Protein AF-A0A2G9QCZ5-F1 (afdb_monomer_lite)

pLDDT: mean 71.64, std 23.89, range [39.69, 98.81]

Organism: Aquarana catesbeiana (NCBI:txid8400)

Sequence (97 aa)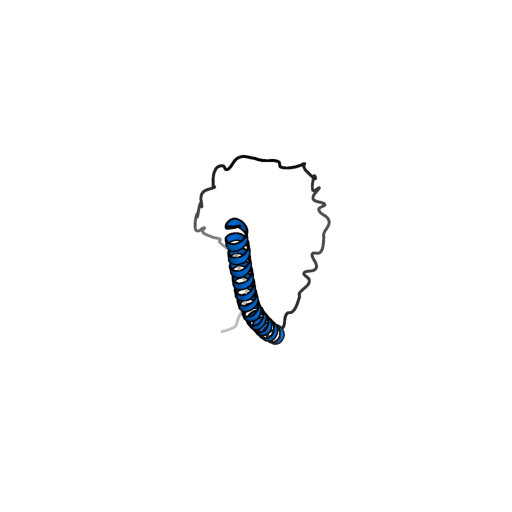:
MTRDFRGHQGPQPPKEGEISTPQPEDVEEGEVYEEGEIVTTTGDVDVVEEETHFTSASAHVLIGEIMVCNRDLQKIKEDVNDVEKRLKNIIDVLGRI

Structure (mmCIF, N/CA/C/O backbone):
data_AF-A0A2G9QCZ5-F1
#
_entry.id   AF-A0A2G9QCZ5-F1
#
loop_
_atom_site.group_PDB
_atom_site.id
_atom_site.type_symbol
_atom_site.label_atom_id
_atom_site.label_alt_id
_atom_site.label_comp_id
_atom_site.label_asym_id
_atom_site.label_entity_id
_atom_site.label_seq_id
_atom_site.pdbx_PDB_ins_code
_atom_site.Cartn_x
_atom_site.Cartn_y
_atom_site.Cartn_z
_atom_site.occupancy
_atom_site.B_iso_or_equiv
_atom_site.auth_seq_id
_atom_site.auth_comp_id
_atom_site.auth_asym_id
_atom_site.auth_atom_id
_atom_site.pdbx_PDB_model_num
ATOM 1 N N . MET A 1 1 ? -27.724 -11.071 76.783 1.00 43.97 1 MET A N 1
ATOM 2 C CA . MET A 1 1 ? -27.241 -10.630 75.458 1.00 43.97 1 MET A CA 1
ATOM 3 C C . MET A 1 1 ? -28.089 -9.446 75.024 1.00 43.97 1 MET A C 1
ATOM 5 O O . MET A 1 1 ? -29.172 -9.643 74.494 1.00 43.97 1 MET A O 1
ATOM 9 N N . THR A 1 2 ? -27.600 -8.241 75.316 1.00 39.69 2 THR A N 1
ATOM 10 C CA . THR A 1 2 ? -28.152 -6.943 74.896 1.00 39.69 2 THR A CA 1
ATOM 11 C C . THR A 1 2 ? -26.945 -6.049 74.591 1.00 39.69 2 THR A C 1
ATOM 13 O O . THR A 1 2 ? -25.922 -6.173 75.264 1.00 39.69 2 THR A O 1
ATOM 16 N N . ARG A 1 3 ? -27.032 -5.268 73.511 1.00 50.44 3 ARG A N 1
ATOM 17 C CA . ARG A 1 3 ? -25.970 -4.443 72.900 1.00 50.44 3 ARG A CA 1
ATOM 18 C C . ARG A 1 3 ? -25.593 -3.243 73.782 1.00 50.44 3 ARG A C 1
ATOM 20 O O . ARG A 1 3 ? -26.429 -2.835 74.572 1.00 50.44 3 ARG A O 1
ATOM 27 N N . ASP A 1 4 ? -24.396 -2.674 73.585 1.00 42.59 4 ASP A N 1
ATOM 28 C CA . ASP A 1 4 ? -24.228 -1.242 73.258 1.00 42.59 4 ASP A CA 1
ATOM 29 C C . ASP A 1 4 ? -22.777 -0.848 72.899 1.00 42.59 4 ASP A C 1
ATOM 31 O O . ASP A 1 4 ? -21.804 -1.436 73.363 1.00 42.59 4 ASP A O 1
ATOM 35 N N . PHE A 1 5 ? -22.674 0.142 72.006 1.00 53.53 5 PHE A N 1
ATOM 36 C CA . PHE A 1 5 ? -21.477 0.687 71.350 1.00 53.53 5 PHE A CA 1
ATOM 37 C C . PHE A 1 5 ? -20.777 1.792 72.173 1.00 53.53 5 PHE A C 1
ATOM 39 O O . PHE A 1 5 ? -21.472 2.685 72.657 1.00 53.53 5 PHE A O 1
ATOM 46 N N . ARG A 1 6 ? -19.426 1.848 72.184 1.00 44.53 6 ARG A N 1
ATOM 47 C CA . ARG A 1 6 ? -18.599 3.090 72.087 1.00 44.53 6 ARG A CA 1
ATOM 48 C C . ARG A 1 6 ? -17.094 2.766 71.958 1.00 44.53 6 ARG A C 1
ATOM 50 O O . ARG A 1 6 ? -16.636 1.823 72.587 1.00 44.53 6 ARG A O 1
ATOM 57 N N . GLY A 1 7 ? -16.355 3.512 71.126 1.00 42.66 7 GLY A N 1
ATOM 58 C CA . GLY A 1 7 ? -15.012 3.152 70.623 1.00 42.66 7 GLY A CA 1
ATOM 59 C C . GLY A 1 7 ? -13.785 3.791 71.292 1.00 42.66 7 GLY A C 1
ATOM 60 O O . GLY A 1 7 ? -13.917 4.457 72.311 1.00 42.66 7 GLY A O 1
ATOM 61 N N . HIS A 1 8 ? -12.601 3.587 70.684 1.00 43.78 8 HIS A N 1
ATOM 62 C CA . HIS A 1 8 ? -11.382 4.413 70.813 1.00 43.78 8 HIS A CA 1
ATOM 63 C C . HIS A 1 8 ? -10.298 4.020 69.767 1.00 43.78 8 HIS A C 1
ATOM 65 O O . HIS A 1 8 ? -10.219 2.866 69.362 1.00 43.78 8 HIS A O 1
ATOM 71 N N . GLN A 1 9 ? -9.503 5.006 69.318 1.00 46.72 9 GLN A N 1
ATOM 72 C CA . GLN A 1 9 ? -8.496 5.011 68.229 1.00 46.72 9 GLN A CA 1
ATOM 73 C C . GLN A 1 9 ? -7.102 4.400 68.555 1.00 46.72 9 GLN A C 1
ATOM 75 O O . GLN A 1 9 ? -6.613 4.593 69.664 1.00 46.72 9 GLN A O 1
ATOM 80 N N . GLY A 1 10 ? -6.413 3.875 67.513 1.00 42.69 10 GLY A N 1
ATOM 81 C CA . GLY A 1 10 ? -4.934 3.858 67.285 1.00 42.69 10 GLY A CA 1
ATOM 82 C C . GLY A 1 10 ? -4.191 2.515 67.503 1.00 42.69 10 GLY A C 1
ATOM 83 O O . GLY A 1 10 ? -4.646 1.778 68.375 1.00 42.69 10 GLY A O 1
ATOM 84 N N . PRO A 1 11 ? -3.069 2.164 66.794 1.00 41.34 11 PRO A N 1
ATOM 85 C CA . PRO A 1 11 ? -2.064 3.007 66.091 1.00 41.34 11 PRO A CA 1
ATOM 86 C C . PRO A 1 11 ? -1.709 2.606 64.612 1.00 41.34 11 PRO A C 1
ATOM 88 O O . PRO A 1 11 ? -2.234 1.638 64.076 1.00 41.34 11 PRO A O 1
ATOM 91 N N . GLN A 1 12 ? -0.799 3.357 63.961 1.00 48.12 12 GLN A N 1
ATOM 92 C CA . GLN A 1 12 ? -0.254 3.248 62.570 1.00 48.12 12 GLN A CA 1
ATOM 93 C C . GLN A 1 12 ? 1.269 2.848 62.605 1.00 48.12 12 GLN A C 1
ATOM 95 O O . GLN A 1 12 ? 1.837 3.001 63.687 1.00 48.12 12 GLN A O 1
ATOM 100 N N . PRO A 1 13 ? 2.046 2.652 61.495 1.00 50.66 13 PRO A N 1
ATOM 101 C CA . PRO A 1 13 ? 2.180 1.616 60.422 1.00 50.66 13 PRO A CA 1
ATOM 102 C C . PRO A 1 13 ? 3.504 0.761 60.507 1.00 50.66 13 PRO A C 1
ATOM 104 O O . PRO A 1 13 ? 4.221 0.868 61.501 1.00 50.66 13 PRO A O 1
ATOM 107 N N . PRO A 1 14 ? 3.918 -0.002 59.455 1.00 41.19 14 PRO A N 1
ATOM 108 C CA . PRO A 1 14 ? 5.301 0.139 58.942 1.00 41.19 14 PRO A CA 1
ATOM 109 C C . PRO A 1 14 ? 5.434 0.176 57.397 1.00 41.19 14 PRO A C 1
ATOM 111 O O . PRO A 1 14 ? 4.523 -0.196 56.665 1.00 41.19 14 PRO A O 1
ATOM 114 N N . LYS A 1 15 ? 6.591 0.670 56.926 1.00 51.97 15 LYS A N 1
ATOM 115 C CA . LYS A 1 15 ? 6.998 0.888 55.523 1.00 51.97 15 LYS A CA 1
ATOM 116 C C . LYS A 1 15 ? 7.730 -0.335 54.928 1.00 51.97 15 LYS A C 1
ATOM 118 O O . LYS A 1 15 ? 8.623 -0.859 55.582 1.00 51.97 15 LYS A O 1
ATOM 123 N N . GLU A 1 16 ? 7.456 -0.666 53.667 1.00 47.25 16 GLU A N 1
ATOM 124 C CA . GLU A 1 16 ? 8.269 -1.485 52.737 1.00 47.25 16 GLU A CA 1
ATOM 125 C C . GLU A 1 16 ? 8.258 -0.720 51.397 1.00 47.25 16 GLU A C 1
ATOM 127 O O . GLU A 1 16 ? 7.229 -0.150 51.055 1.00 47.25 16 GLU A O 1
ATOM 132 N N . GLY A 1 17 ? 9.283 -0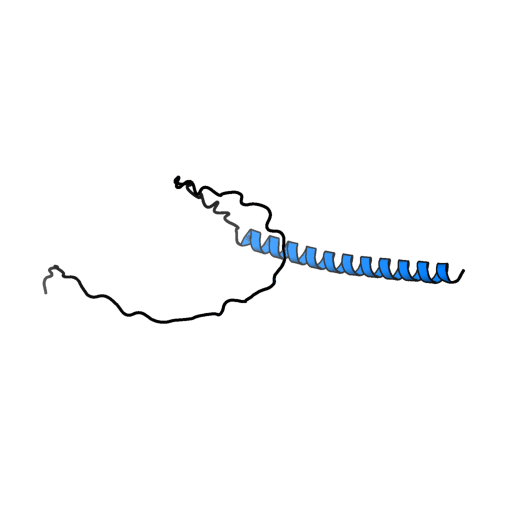.571 50.569 1.00 42.00 17 GLY A N 1
ATOM 133 C CA . GLY A 1 17 ? 10.649 -1.061 50.482 1.00 42.00 17 GLY A CA 1
ATOM 134 C C . GLY A 1 17 ? 11.218 -0.430 49.196 1.00 42.00 17 GLY A C 1
ATOM 135 O O . GLY A 1 17 ? 10.499 -0.201 48.228 1.00 42.00 17 GLY A O 1
ATOM 136 N N . GLU A 1 18 ? 12.482 -0.051 49.245 1.00 44.41 18 GLU A N 1
ATOM 137 C CA . GLU A 1 18 ? 13.266 0.690 48.256 1.00 44.41 18 GLU A CA 1
ATOM 138 C C . GLU A 1 18 ? 13.407 -0.046 46.905 1.00 44.41 18 GLU A C 1
ATOM 140 O O . GLU A 1 18 ? 13.793 -1.212 46.880 1.00 44.41 18 GLU A O 1
ATOM 145 N N . ILE A 1 19 ? 13.161 0.631 45.775 1.00 42.19 19 ILE A N 1
ATOM 146 C CA . ILE A 1 19 ? 13.704 0.222 44.468 1.00 42.19 19 ILE A CA 1
ATOM 147 C C . ILE A 1 19 ? 14.286 1.468 43.800 1.00 42.19 19 ILE A C 1
ATOM 149 O O . ILE A 1 19 ? 13.577 2.263 43.188 1.00 42.19 19 ILE A O 1
ATOM 153 N N . SER A 1 20 ? 15.598 1.636 43.951 1.00 46.03 20 SER A N 1
ATOM 154 C CA . SER A 1 20 ? 16.400 2.501 43.089 1.00 46.03 20 SER A CA 1
ATOM 155 C C . SER A 1 20 ? 16.521 1.844 41.715 1.00 46.03 20 SER A C 1
ATOM 157 O O . SER A 1 20 ? 17.013 0.721 41.619 1.00 46.03 20 SER A O 1
ATOM 159 N N . THR A 1 21 ? 16.131 2.539 40.649 1.00 45.88 21 THR A N 1
ATOM 160 C CA . THR A 1 21 ? 16.588 2.219 39.288 1.00 45.88 21 THR A CA 1
ATOM 161 C C . THR A 1 21 ? 17.477 3.356 38.776 1.00 45.88 21 THR A C 1
ATOM 163 O O . THR A 1 21 ? 17.092 4.514 38.947 1.00 45.88 21 THR A O 1
ATOM 166 N N . PRO A 1 22 ? 18.665 3.066 38.204 1.00 48.31 22 PRO A N 1
ATOM 167 C CA . PRO A 1 22 ? 19.704 4.066 37.944 1.00 48.31 22 PRO A CA 1
ATOM 168 C C . PRO A 1 22 ? 19.337 5.008 36.792 1.00 48.31 22 PRO A C 1
ATOM 170 O O . PRO A 1 22 ? 18.691 4.593 35.830 1.00 48.31 22 PRO A O 1
ATOM 173 N N . GLN A 1 23 ? 19.789 6.259 36.884 1.00 44.59 23 GLN A N 1
ATOM 174 C CA . GLN A 1 23 ? 19.736 7.233 35.792 1.00 44.59 23 GLN A CA 1
ATOM 175 C C . GLN A 1 23 ? 20.593 6.772 34.599 1.00 44.59 23 GLN A C 1
ATOM 177 O O . GLN A 1 23 ? 21.671 6.220 34.824 1.00 44.59 23 GLN A O 1
ATOM 182 N N . PRO A 1 24 ? 20.183 7.023 33.344 1.00 51.56 24 PRO A N 1
ATOM 183 C CA . PRO A 1 24 ? 21.110 7.021 32.225 1.00 51.56 24 PRO A CA 1
ATOM 184 C C . PRO A 1 24 ? 21.811 8.386 32.143 1.00 51.56 24 PRO A C 1
ATOM 186 O O . PRO A 1 24 ? 21.175 9.410 31.903 1.00 51.56 24 PRO A O 1
ATOM 189 N N . GLU A 1 25 ? 23.119 8.374 32.377 1.00 46.06 25 GLU A N 1
ATOM 190 C CA . GLU A 1 25 ? 24.040 9.482 32.119 1.00 46.06 25 GLU A CA 1
ATOM 191 C C . GLU A 1 25 ? 24.273 9.642 30.599 1.00 46.06 25 GLU A C 1
ATOM 193 O O . GLU A 1 25 ? 24.481 8.657 29.892 1.00 46.06 25 GLU A O 1
ATOM 198 N N . ASP A 1 26 ? 24.211 10.900 30.152 1.00 49.78 26 ASP A N 1
ATOM 199 C CA . ASP A 1 26 ? 24.738 11.532 28.930 1.00 49.78 26 ASP A CA 1
ATOM 200 C C . ASP A 1 26 ? 24.600 10.857 27.551 1.00 49.78 26 ASP A C 1
ATOM 202 O O . ASP A 1 26 ? 25.384 9.996 27.151 1.00 49.78 26 ASP A O 1
ATOM 206 N N . VAL A 1 27 ? 23.734 11.453 26.722 1.00 49.31 27 VAL A N 1
ATOM 207 C CA . VAL A 1 27 ? 24.093 11.762 25.329 1.00 49.31 27 VAL A CA 1
ATOM 208 C C . VAL A 1 27 ? 23.836 13.252 25.095 1.00 49.31 27 VAL A C 1
ATOM 210 O O . VAL A 1 27 ? 22.698 13.711 25.038 1.00 49.31 27 VAL A O 1
ATOM 213 N N . GLU A 1 28 ? 24.948 13.971 25.024 1.00 45.97 28 GLU A N 1
ATOM 214 C CA . GLU A 1 28 ? 25.134 15.378 24.692 1.00 45.97 28 GLU A CA 1
ATOM 215 C C . GLU A 1 28 ? 24.688 15.715 23.250 1.00 45.97 28 GLU A C 1
ATOM 217 O O . GLU A 1 28 ? 24.756 14.871 22.357 1.00 45.97 28 GLU A O 1
ATOM 222 N N . GLU A 1 29 ? 24.291 16.984 23.067 1.00 51.62 29 GLU A N 1
ATOM 223 C CA . GLU A 1 29 ? 24.004 17.716 21.815 1.00 51.62 29 GLU A CA 1
ATOM 224 C C . GLU A 1 29 ? 22.702 17.363 21.050 1.00 51.62 29 GLU A C 1
ATOM 226 O O . GLU A 1 29 ? 22.505 16.267 20.545 1.00 51.62 29 GLU A O 1
ATOM 231 N N . GLY A 1 30 ? 21.755 18.281 20.842 1.00 43.78 30 GLY A N 1
ATOM 232 C CA . GLY A 1 30 ? 21.810 19.723 21.028 1.00 43.78 30 GLY A CA 1
ATOM 233 C C . GLY A 1 30 ? 20.495 20.416 20.659 1.00 43.78 30 GLY A C 1
ATOM 234 O O . GLY A 1 30 ? 19.573 19.810 20.115 1.00 43.78 30 GLY A O 1
ATOM 235 N N . GLU A 1 31 ? 20.478 21.716 20.964 1.00 45.41 31 GLU A N 1
ATOM 236 C CA . GLU A 1 31 ? 19.501 22.723 20.529 1.00 45.41 31 GLU A CA 1
ATOM 237 C C . GLU A 1 31 ? 18.105 22.640 21.191 1.00 45.41 31 GLU A C 1
ATOM 239 O O . GLU A 1 31 ? 17.074 22.472 20.537 1.00 45.41 31 GLU A O 1
ATOM 244 N N . VAL A 1 32 ? 18.053 22.830 22.517 1.00 48.91 32 VAL A N 1
ATOM 245 C CA . VAL A 1 32 ? 16.817 23.241 23.209 1.00 48.91 32 VAL A CA 1
ATOM 246 C C . VAL A 1 32 ? 16.567 24.713 22.881 1.00 48.91 32 VAL A C 1
ATOM 248 O O . VAL A 1 32 ? 17.169 25.604 23.477 1.00 48.91 32 VAL A O 1
ATOM 251 N N . TYR A 1 33 ? 15.693 24.975 21.911 1.00 46.66 33 TYR A N 1
ATOM 252 C CA . TYR A 1 33 ? 15.181 26.320 21.671 1.00 46.66 33 TYR A CA 1
ATOM 253 C C . TYR A 1 33 ? 14.207 26.709 22.794 1.00 46.66 33 TYR A C 1
ATOM 255 O O . TYR A 1 33 ? 13.109 26.166 22.882 1.00 46.66 33 TYR A O 1
ATOM 263 N N . GLU A 1 34 ? 14.667 27.644 23.630 1.00 54.22 34 GLU A N 1
ATOM 264 C CA . GLU A 1 34 ? 13.911 28.721 24.293 1.00 54.22 34 GLU A CA 1
ATOM 265 C C . GLU A 1 34 ? 12.581 28.323 24.957 1.00 54.22 34 GLU A C 1
ATOM 267 O O . GLU A 1 34 ? 11.497 28.407 24.383 1.00 54.22 34 GLU A O 1
ATOM 272 N N . GLU A 1 35 ? 12.696 27.906 26.219 1.00 55.84 35 GLU A N 1
ATOM 273 C CA . GLU A 1 35 ? 12.104 28.601 27.374 1.00 55.84 35 GLU A CA 1
ATOM 274 C C . GLU A 1 35 ? 10.815 29.412 27.111 1.00 55.84 35 GLU A C 1
ATOM 276 O O . GLU A 1 35 ? 10.722 30.613 27.351 1.00 55.84 35 GLU A O 1
ATOM 281 N N . GLY A 1 36 ? 9.756 28.730 26.679 1.00 47.09 36 GLY A N 1
ATOM 282 C CA . GLY A 1 36 ? 8.399 29.193 26.929 1.00 47.09 36 GLY A CA 1
ATOM 283 C C . GLY A 1 36 ? 8.088 28.970 28.403 1.00 47.09 36 GLY A C 1
ATOM 284 O O . GLY A 1 36 ? 7.655 27.881 28.772 1.00 47.09 36 GLY A O 1
ATOM 285 N N . GLU A 1 37 ? 8.348 29.975 29.238 1.00 52.97 37 GLU A N 1
ATOM 286 C CA . GLU A 1 37 ? 7.905 30.061 30.630 1.00 52.97 37 GLU A CA 1
ATOM 287 C C . GLU A 1 37 ? 6.415 29.678 30.728 1.00 52.97 37 GLU A C 1
ATOM 289 O O . GLU A 1 37 ? 5.515 30.496 30.529 1.00 52.97 37 GLU A O 1
ATOM 294 N N . ILE A 1 38 ? 6.122 28.406 31.012 1.00 51.22 38 ILE A N 1
ATOM 295 C CA . ILE A 1 38 ? 4.778 27.971 31.383 1.00 51.22 38 ILE A CA 1
ATOM 296 C C . ILE A 1 38 ? 4.554 28.427 32.816 1.00 51.22 38 ILE A C 1
ATOM 298 O O . ILE A 1 38 ? 4.790 27.702 33.782 1.00 51.22 38 ILE A O 1
ATOM 302 N N . VAL A 1 39 ? 4.095 29.670 32.938 1.00 50.81 39 VAL A N 1
ATOM 303 C CA . VAL A 1 39 ? 3.430 30.175 34.133 1.00 50.81 39 VAL A CA 1
ATOM 304 C C . VAL A 1 39 ? 2.293 29.203 34.455 1.00 50.81 39 VAL A C 1
ATOM 306 O O . VAL A 1 39 ? 1.260 29.181 33.787 1.00 50.81 39 VAL A O 1
ATOM 309 N N . THR A 1 40 ? 2.484 28.365 35.473 1.00 47.56 40 THR A N 1
ATOM 310 C CA . THR A 1 40 ? 1.431 27.507 36.018 1.00 47.56 40 THR A CA 1
ATOM 311 C C . THR A 1 40 ? 0.402 28.403 36.690 1.00 47.56 40 THR A C 1
ATOM 313 O O . THR A 1 40 ? 0.544 28.778 37.857 1.00 47.56 40 THR A O 1
ATOM 316 N N . THR A 1 41 ? -0.635 28.794 35.951 1.00 55.53 41 THR A N 1
ATOM 317 C CA . THR A 1 41 ? -1.810 29.413 36.550 1.00 55.53 41 THR A CA 1
ATOM 318 C C . THR A 1 41 ? -2.516 28.342 37.371 1.00 55.53 41 THR A C 1
ATOM 320 O O . THR A 1 41 ? -3.189 27.476 36.818 1.00 55.53 41 THR A O 1
ATOM 323 N N . THR A 1 42 ? -2.361 28.399 38.694 1.00 57.56 42 THR A N 1
ATOM 324 C CA . THR A 1 42 ? -3.208 27.713 39.681 1.00 57.56 42 THR A CA 1
ATOM 325 C C . THR A 1 42 ? -4.619 28.310 39.630 1.00 57.56 42 THR A C 1
ATOM 327 O O . THR A 1 42 ? -5.068 28.995 40.545 1.00 57.56 42 THR A O 1
ATOM 330 N N . GLY A 1 43 ? -5.291 28.145 38.497 1.00 49.72 43 GLY A N 1
ATOM 331 C CA . GLY A 1 43 ? -6.730 28.279 38.364 1.00 49.72 43 GLY A CA 1
ATOM 332 C C . GLY A 1 43 ? -7.267 26.869 38.224 1.00 49.72 43 GLY A C 1
ATOM 333 O O . GLY A 1 43 ? -6.662 26.063 37.527 1.00 49.72 43 GLY A O 1
ATOM 334 N N . ASP A 1 44 ? -8.343 26.569 38.931 1.00 58.66 44 ASP A N 1
ATOM 335 C CA . ASP A 1 44 ? -9.073 25.306 38.877 1.00 58.66 44 ASP A CA 1
ATOM 336 C C . ASP A 1 44 ? -9.542 25.044 37.434 1.00 58.66 44 ASP A C 1
ATOM 338 O O . ASP A 1 44 ? -10.628 25.451 37.022 1.00 58.66 44 ASP A O 1
ATOM 342 N N . VAL A 1 45 ? -8.657 24.478 36.611 1.00 61.31 45 VAL A N 1
ATOM 343 C CA . VAL A 1 45 ? -9.008 23.953 35.299 1.00 61.31 45 VAL A CA 1
ATOM 344 C C . VAL A 1 45 ? -9.598 22.596 35.599 1.00 61.31 45 VAL A C 1
ATOM 346 O O . VAL A 1 45 ? -8.870 21.620 35.774 1.00 61.31 45 VAL A O 1
ATOM 349 N N . ASP A 1 46 ? -10.922 22.576 35.718 1.00 59.50 46 ASP A N 1
ATOM 350 C CA . ASP A 1 46 ? -11.708 21.355 35.676 1.00 59.50 46 ASP A CA 1
ATOM 351 C C . ASP A 1 46 ? -11.339 20.641 34.371 1.00 59.50 46 ASP A C 1
ATOM 353 O O . ASP A 1 46 ? -11.769 21.017 33.275 1.00 59.50 46 ASP A O 1
ATOM 357 N N . VAL A 1 47 ? -10.422 19.678 34.476 1.00 62.78 47 VAL A N 1
ATOM 358 C CA . VAL A 1 47 ? -10.121 18.750 33.397 1.00 62.78 47 VAL A CA 1
ATOM 359 C C . VAL A 1 47 ? -11.359 17.879 33.303 1.00 62.78 47 VAL A C 1
ATOM 361 O O . VAL A 1 47 ? -11.461 16.850 33.964 1.00 62.78 47 VAL A O 1
ATOM 364 N N . VAL A 1 48 ? -12.329 18.333 32.510 1.00 61.91 48 VAL A N 1
ATOM 365 C CA . VAL A 1 48 ? -13.400 17.472 32.030 1.00 61.91 48 VAL A CA 1
ATOM 366 C C . VAL A 1 48 ? -12.708 16.353 31.267 1.00 61.91 48 VAL A C 1
ATOM 368 O O . VAL A 1 48 ? -12.226 16.539 30.150 1.00 61.91 48 VAL A O 1
ATOM 371 N N . GLU A 1 49 ? -12.596 15.201 31.918 1.00 64.00 49 GLU A N 1
ATOM 372 C CA . GLU A 1 49 ? -12.230 13.955 31.273 1.00 64.00 49 GLU A CA 1
ATOM 373 C C . GLU A 1 49 ? -13.329 13.692 30.236 1.00 64.00 49 GLU A C 1
ATOM 375 O O . GLU A 1 49 ? -14.473 13.384 30.580 1.00 64.00 49 GLU A O 1
ATOM 380 N N . GLU A 1 50 ? -13.032 13.914 28.953 1.00 60.88 50 GL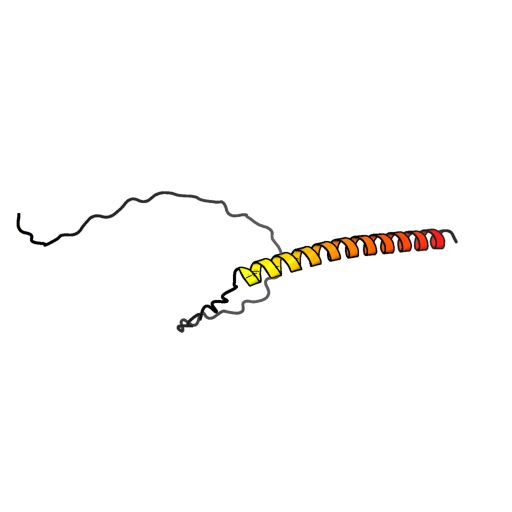U A N 1
ATOM 381 C CA . GLU A 1 50 ? -13.901 13.427 27.887 1.00 60.88 50 GLU A CA 1
ATOM 382 C C . GLU A 1 50 ? -13.872 11.901 27.946 1.00 60.88 50 GLU A C 1
ATOM 384 O O . GLU A 1 50 ? -12.996 11.229 27.398 1.00 60.88 50 GLU A O 1
ATOM 389 N N . GLU A 1 51 ? -14.847 11.349 28.653 1.00 61.53 51 GLU A N 1
ATOM 390 C CA . GLU A 1 51 ? -15.072 9.923 28.761 1.00 61.53 51 GLU A CA 1
ATOM 391 C C . GLU A 1 51 ? -15.5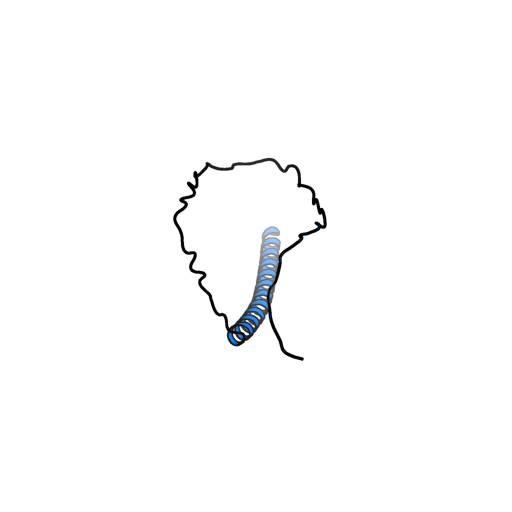90 9.410 27.404 1.00 61.53 51 GLU A C 1
ATOM 393 O O . GLU A 1 51 ? -16.789 9.324 27.120 1.00 61.53 51 GLU A O 1
ATOM 398 N N . THR A 1 52 ? -14.653 9.117 26.502 1.00 69.88 52 THR A N 1
ATOM 399 C CA . THR A 1 52 ? -14.954 8.519 25.202 1.00 69.88 52 THR A CA 1
ATOM 400 C C . THR A 1 52 ? -15.308 7.046 25.405 1.00 69.88 52 THR A C 1
ATOM 402 O O . THR A 1 52 ? -14.472 6.145 25.365 1.00 69.88 52 THR A O 1
ATOM 405 N N . HIS A 1 53 ? -16.589 6.777 25.658 1.00 73.75 53 HIS A N 1
ATOM 406 C CA . HIS A 1 53 ? -17.092 5.418 25.839 1.00 73.75 53 HIS A CA 1
ATOM 407 C C . HIS A 1 53 ? -17.064 4.631 24.526 1.00 73.75 53 HIS A C 1
ATOM 409 O O . HIS A 1 53 ? -18.038 4.564 23.770 1.00 73.75 53 HIS A O 1
ATOM 415 N N . PHE A 1 54 ? -15.932 3.994 24.255 1.00 82.38 54 PHE A N 1
ATOM 416 C CA . PHE A 1 54 ? -15.812 3.055 23.158 1.00 82.38 54 PHE A CA 1
ATOM 417 C C . PHE A 1 54 ? -16.509 1.742 23.523 1.00 82.38 54 PHE A C 1
ATOM 419 O O . PHE A 1 54 ? -16.172 1.081 24.506 1.00 82.38 54 PHE A O 1
ATOM 426 N N . THR A 1 55 ? -17.515 1.354 22.739 1.00 89.69 55 THR A N 1
ATOM 427 C CA . THR A 1 55 ? -18.222 0.095 22.992 1.00 89.69 55 THR A CA 1
ATOM 428 C C . THR A 1 55 ? -17.356 -1.096 22.591 1.00 89.69 55 THR A C 1
ATOM 430 O O . THR A 1 55 ? -16.583 -1.034 21.632 1.00 89.69 55 THR A O 1
ATOM 433 N N . SER A 1 56 ? -17.533 -2.231 23.268 1.00 91.12 56 SER A N 1
ATOM 434 C CA . SER A 1 56 ? -16.859 -3.471 22.873 1.00 91.12 56 SER A CA 1
ATOM 435 C C . SER A 1 56 ? -17.203 -3.874 21.435 1.00 91.12 56 SER A C 1
ATOM 437 O O . SER A 1 56 ? -16.329 -4.353 20.721 1.00 91.12 56 SER A O 1
ATOM 439 N N . ALA A 1 57 ? -18.430 -3.634 20.962 1.00 94.06 57 ALA A N 1
ATOM 440 C CA . ALA A 1 57 ? -18.817 -3.896 19.575 1.00 94.06 57 ALA A CA 1
ATOM 441 C C . ALA A 1 57 ? -17.990 -3.062 18.581 1.00 94.06 57 ALA A C 1
ATOM 443 O O . ALA A 1 57 ? -17.450 -3.615 17.622 1.00 94.06 57 ALA A O 1
ATOM 444 N N . SER A 1 58 ? -17.821 -1.764 18.853 1.00 93.44 58 SER A N 1
ATOM 445 C CA . SER A 1 58 ? -16.964 -0.874 18.059 1.00 93.44 58 SER A CA 1
ATOM 446 C C . SER A 1 58 ? -15.508 -1.355 18.037 1.00 93.44 58 SER A C 1
ATOM 448 O O . SER A 1 58 ? -14.865 -1.293 16.992 1.00 93.44 58 SER A O 1
ATOM 450 N N . ALA A 1 59 ? -15.010 -1.920 19.143 1.00 93.00 59 ALA A N 1
ATOM 451 C CA . ALA A 1 59 ? -13.662 -2.486 19.208 1.00 93.00 59 ALA A CA 1
ATOM 452 C C . ALA A 1 59 ? -13.462 -3.680 18.279 1.00 93.00 59 ALA A C 1
ATOM 454 O O . ALA A 1 59 ? -12.460 -3.747 17.573 1.00 93.00 59 ALA A O 1
ATOM 455 N N . HIS A 1 60 ? -14.423 -4.601 18.235 1.00 95.44 60 HIS A N 1
ATOM 456 C CA . HIS A 1 60 ? -14.328 -5.766 17.356 1.00 95.44 60 HIS A CA 1
ATOM 457 C C . HIS A 1 60 ? -14.369 -5.368 15.876 1.00 95.44 60 HIS A C 1
ATOM 459 O O . HIS A 1 60 ? -13.632 -5.943 15.076 1.00 95.44 60 HIS A O 1
ATOM 465 N N . VAL A 1 61 ? -15.186 -4.368 15.519 1.00 96.56 61 VAL A N 1
ATOM 466 C CA . VAL A 1 61 ? -15.224 -3.816 14.154 1.00 96.56 61 VAL A CA 1
ATOM 467 C C . VAL A 1 61 ? -13.870 -3.214 13.787 1.00 96.56 61 VAL A C 1
ATOM 469 O O . VAL A 1 61 ? -13.291 -3.615 12.779 1.00 96.56 61 VAL A O 1
ATOM 472 N N . LEU A 1 62 ? -13.323 -2.345 14.642 1.00 96.75 62 LEU A N 1
ATOM 473 C CA . LEU A 1 62 ? -12.037 -1.693 14.397 1.00 96.75 62 LEU A CA 1
ATOM 474 C C . LEU A 1 62 ? -10.888 -2.706 14.268 1.00 96.75 62 LEU A C 1
ATOM 476 O O . LEU A 1 62 ? -10.041 -2.573 13.390 1.00 96.75 62 LEU A O 1
ATOM 480 N N . ILE A 1 63 ? -10.871 -3.755 15.096 1.00 97.19 63 ILE A N 1
ATOM 481 C CA . ILE A 1 63 ? -9.885 -4.842 14.980 1.00 97.19 63 ILE A CA 1
ATOM 482 C C . ILE A 1 63 ? -9.990 -5.521 13.607 1.00 97.19 63 ILE A C 1
ATOM 484 O O . ILE A 1 63 ? -8.968 -5.766 12.964 1.00 97.19 63 ILE A O 1
ATOM 488 N N . GLY A 1 64 ? -11.210 -5.796 13.137 1.00 98.00 64 GLY A N 1
ATOM 489 C CA . GLY A 1 64 ? -11.442 -6.365 11.810 1.00 98.00 64 GLY A CA 1
ATOM 490 C C . GLY A 1 64 ? -10.939 -5.459 10.685 1.00 98.00 64 GLY A C 1
ATOM 491 O O . GLY A 1 64 ? -10.248 -5.929 9.780 1.00 98.00 64 GLY A O 1
ATOM 492 N N . GLU A 1 65 ? -11.219 -4.159 10.767 1.00 98.38 65 GLU A N 1
ATOM 493 C CA . GLU A 1 65 ? -10.736 -3.168 9.799 1.00 98.38 65 GLU A CA 1
ATOM 494 C C . GLU A 1 65 ? -9.206 -3.091 9.784 1.00 98.38 65 GLU A C 1
ATOM 496 O O . GLU A 1 65 ? -8.599 -3.165 8.715 1.00 98.38 65 GLU A O 1
ATOM 501 N N . ILE A 1 66 ? -8.564 -3.052 10.956 1.00 98.19 66 ILE A N 1
ATOM 502 C CA . ILE A 1 66 ? -7.098 -3.060 11.080 1.00 98.19 66 ILE A CA 1
ATOM 503 C C . ILE A 1 66 ? -6.501 -4.320 10.439 1.00 98.19 66 ILE A C 1
ATOM 505 O O . ILE A 1 66 ? -5.493 -4.240 9.735 1.00 98.19 66 ILE A O 1
ATOM 509 N N . MET A 1 67 ? -7.117 -5.489 10.634 1.00 98.12 67 MET A N 1
ATOM 510 C CA . MET A 1 67 ? -6.655 -6.733 10.010 1.00 98.12 67 MET A CA 1
ATOM 511 C C . MET A 1 67 ? -6.735 -6.691 8.478 1.00 98.12 67 MET A C 1
ATOM 513 O O . MET A 1 67 ? -5.809 -7.162 7.810 1.00 98.12 67 MET A O 1
ATOM 517 N N . VAL A 1 68 ? -7.810 -6.128 7.916 1.00 98.38 68 VAL A N 1
ATOM 518 C CA . VAL A 1 68 ? -7.954 -5.953 6.460 1.00 98.38 68 VAL A CA 1
ATOM 519 C C . VAL A 1 68 ? -6.905 -4.972 5.937 1.00 98.38 68 VAL A C 1
ATOM 521 O O . VAL A 1 68 ? -6.154 -5.327 5.027 1.00 98.38 68 VAL A O 1
ATOM 524 N N . CYS A 1 69 ? -6.763 -3.808 6.576 1.00 98.44 69 CYS A N 1
ATOM 525 C CA . CYS A 1 69 ? -5.742 -2.817 6.233 1.00 98.44 69 CYS A CA 1
ATOM 526 C C . CYS A 1 69 ? -4.331 -3.420 6.253 1.00 98.44 69 CYS A C 1
ATOM 528 O O . CYS A 1 69 ? -3.548 -3.190 5.335 1.00 98.44 69 CYS A O 1
ATOM 530 N N . ASN A 1 70 ? -4.008 -4.249 7.250 1.00 98.44 70 ASN A N 1
ATOM 531 C CA . ASN A 1 70 ? -2.708 -4.916 7.335 1.00 98.44 70 ASN A CA 1
ATOM 532 C C . ASN A 1 70 ? -2.439 -5.829 6.133 1.00 98.44 70 ASN A C 1
ATOM 534 O O . ASN A 1 70 ? -1.314 -5.865 5.632 1.00 98.44 70 ASN A O 1
ATOM 538 N N . ARG A 1 71 ? -3.454 -6.557 5.650 1.00 98.38 71 ARG A N 1
ATOM 539 C CA . ARG A 1 71 ? -3.330 -7.389 4.446 1.00 98.38 71 ARG A CA 1
ATOM 540 C C . ARG A 1 71 ? -3.083 -6.531 3.207 1.00 98.38 71 ARG A C 1
ATOM 542 O O . ARG A 1 71 ? -2.206 -6.866 2.410 1.00 98.38 71 ARG A O 1
ATOM 549 N N . ASP A 1 72 ? -3.822 -5.438 3.063 1.00 98.62 72 ASP A N 1
ATOM 550 C CA . ASP A 1 72 ? -3.658 -4.522 1.933 1.00 98.62 72 ASP A CA 1
ATOM 551 C C . ASP A 1 72 ? -2.271 -3.863 1.948 1.00 98.62 72 ASP A C 1
ATOM 553 O O . ASP A 1 72 ? -1.610 -3.794 0.910 1.00 98.62 72 ASP A O 1
ATOM 557 N N .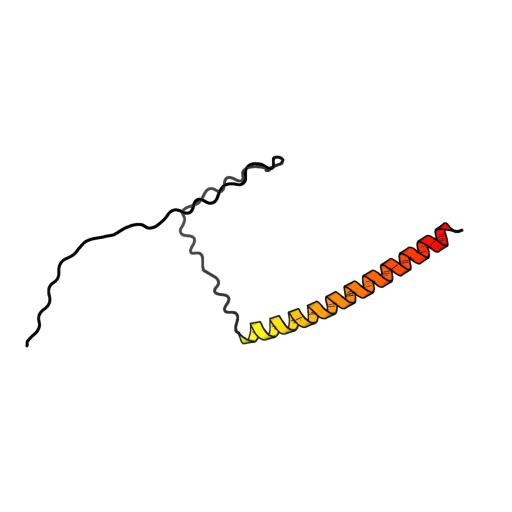 LEU A 1 73 ? -1.760 -3.498 3.129 1.00 98.62 73 LEU A N 1
ATOM 558 C CA . LEU A 1 73 ? -0.392 -3.001 3.301 1.00 98.62 73 LEU A CA 1
ATOM 559 C C . LEU A 1 73 ? 0.666 -4.016 2.846 1.00 98.62 73 LEU A C 1
ATOM 561 O O . LEU A 1 73 ? 1.643 -3.626 2.204 1.00 98.62 73 LEU A O 1
ATOM 565 N N . GLN A 1 74 ? 0.494 -5.310 3.147 1.00 98.69 74 GLN A N 1
ATOM 566 C CA . GLN A 1 74 ? 1.432 -6.333 2.664 1.00 98.69 74 GLN A CA 1
ATOM 567 C C . GLN A 1 74 ? 1.446 -6.407 1.136 1.00 98.69 74 GLN A C 1
ATOM 569 O O . GLN A 1 74 ? 2.522 -6.502 0.548 1.00 98.69 74 GLN A O 1
ATOM 574 N N . LYS A 1 75 ? 0.280 -6.294 0.492 1.00 98.44 75 LYS A N 1
ATOM 575 C CA . LYS A 1 75 ? 0.189 -6.291 -0.971 1.00 98.44 75 LYS A CA 1
ATOM 576 C C . LYS A 1 75 ? 0.871 -5.067 -1.583 1.00 98.44 75 LYS A C 1
ATOM 578 O O . LYS A 1 75 ? 1.666 -5.213 -2.503 1.00 98.44 75 LYS A O 1
ATOM 583 N N . ILE A 1 76 ? 0.635 -3.877 -1.027 1.00 98.62 76 ILE A N 1
ATOM 584 C CA . ILE A 1 76 ? 1.303 -2.645 -1.478 1.00 98.62 76 ILE A CA 1
ATOM 585 C C . ILE A 1 76 ? 2.826 -2.785 -1.358 1.00 98.62 76 ILE A C 1
ATOM 587 O O . ILE A 1 76 ? 3.555 -2.393 -2.265 1.00 98.62 76 ILE A O 1
ATOM 591 N N . LYS A 1 77 ? 3.321 -3.385 -0.268 1.00 98.62 77 LYS A N 1
ATOM 592 C CA . LYS A 1 77 ? 4.755 -3.652 -0.085 1.00 98.62 77 LYS A CA 1
ATOM 593 C C . LYS A 1 77 ? 5.317 -4.558 -1.186 1.00 98.62 77 LYS A C 1
ATOM 595 O O . LYS A 1 77 ? 6.419 -4.318 -1.674 1.00 98.62 77 LYS A O 1
ATOM 600 N N . GLU A 1 78 ? 4.588 -5.603 -1.568 1.00 98.75 78 GLU A N 1
ATOM 601 C CA . GLU A 1 78 ? 4.977 -6.492 -2.670 1.00 98.75 78 GLU A CA 1
ATOM 602 C C . GLU A 1 78 ? 4.984 -5.760 -4.017 1.00 98.75 78 GLU A C 1
ATOM 604 O O . GLU A 1 78 ? 5.966 -5.865 -4.754 1.00 98.75 78 GLU A O 1
ATOM 609 N N . ASP A 1 79 ? 3.955 -4.959 -4.296 1.00 98.69 79 ASP A N 1
ATOM 610 C CA . ASP A 1 79 ? 3.853 -4.168 -5.527 1.00 98.69 79 ASP A CA 1
ATOM 611 C C . ASP A 1 79 ? 5.006 -3.151 -5.640 1.00 98.69 79 ASP A C 1
ATOM 613 O O . ASP A 1 79 ? 5.618 -3.008 -6.702 1.00 98.69 79 ASP A O 1
ATOM 617 N N . VAL A 1 80 ? 5.368 -2.485 -4.537 1.00 98.81 80 VAL A N 1
ATOM 618 C CA . VAL A 1 80 ? 6.523 -1.570 -4.484 1.00 98.81 80 VAL A CA 1
ATOM 619 C C . VAL A 1 80 ? 7.828 -2.311 -4.782 1.00 98.81 80 VAL A C 1
ATOM 621 O O . VAL A 1 80 ? 8.629 -1.831 -5.587 1.00 98.81 80 VAL A O 1
ATOM 624 N N . ASN A 1 81 ? 8.029 -3.495 -4.196 1.00 98.75 81 ASN A N 1
ATOM 625 C CA . ASN A 1 81 ? 9.220 -4.308 -4.453 1.00 98.75 81 ASN A CA 1
ATOM 626 C C . ASN A 1 81 ? 9.316 -4.751 -5.924 1.00 98.75 81 ASN A C 1
ATOM 628 O O . ASN A 1 81 ? 10.414 -4.775 -6.490 1.00 98.75 81 ASN A O 1
ATOM 632 N N . ASP A 1 82 ? 8.190 -5.095 -6.562 1.00 98.75 82 ASP A N 1
ATOM 633 C CA . ASP A 1 82 ? 8.166 -5.427 -7.992 1.00 98.75 82 ASP A CA 1
ATOM 634 C C . ASP A 1 82 ? 8.564 -4.222 -8.853 1.00 98.75 82 ASP A C 1
ATOM 636 O O . ASP A 1 82 ? 9.446 -4.327 -9.713 1.00 98.75 82 ASP A O 1
ATOM 640 N N . VAL A 1 83 ? 7.978 -3.052 -8.578 1.00 98.81 83 VAL A N 1
ATOM 641 C CA . VAL A 1 83 ? 8.310 -1.806 -9.282 1.00 98.81 83 VAL A CA 1
ATOM 642 C C . VAL A 1 83 ? 9.791 -1.462 -9.124 1.00 98.81 83 VAL A C 1
ATOM 644 O O . VAL A 1 83 ? 10.453 -1.154 -10.119 1.00 98.81 83 VAL A O 1
ATOM 647 N N . GLU A 1 84 ? 10.342 -1.571 -7.914 1.00 98.75 84 GLU A N 1
ATOM 648 C CA . GLU A 1 84 ? 11.762 -1.318 -7.652 1.00 98.75 84 GLU A CA 1
ATOM 649 C C . GLU A 1 84 ? 12.665 -2.257 -8.467 1.00 98.75 84 GLU A C 1
ATOM 651 O O . GLU A 1 84 ? 13.629 -1.819 -9.105 1.00 98.75 84 GLU A O 1
ATOM 656 N N . LYS A 1 85 ? 12.336 -3.554 -8.509 1.00 98.75 85 LYS A N 1
ATOM 657 C CA . LYS A 1 85 ? 13.080 -4.545 -9.298 1.00 98.75 85 LYS A CA 1
ATOM 658 C C . LYS A 1 85 ? 13.023 -4.234 -10.792 1.00 98.75 85 LYS A C 1
ATOM 660 O O . LYS A 1 85 ? 14.037 -4.329 -11.486 1.00 98.75 85 LYS A O 1
ATOM 665 N N . ARG A 1 86 ? 11.851 -3.848 -11.297 1.00 98.62 86 ARG A N 1
ATOM 666 C CA . ARG A 1 86 ? 11.679 -3.462 -12.702 1.00 98.62 86 ARG A CA 1
ATOM 667 C C . ARG A 1 86 ? 12.498 -2.223 -13.041 1.00 98.62 86 ARG A C 1
ATOM 669 O O . ARG A 1 86 ? 13.157 -2.218 -14.078 1.00 98.62 86 ARG A O 1
ATOM 676 N N . LEU A 1 87 ? 12.518 -1.220 -12.165 1.00 98.81 87 LEU A N 1
ATOM 677 C CA . LEU A 1 87 ? 13.328 -0.018 -12.354 1.00 98.81 87 LEU A CA 1
ATOM 678 C C . LEU A 1 87 ? 14.826 -0.345 -12.396 1.00 98.81 87 LEU A C 1
ATOM 680 O O . LEU A 1 87 ? 15.519 0.105 -13.306 1.00 98.81 87 LEU A O 1
ATOM 684 N N . LYS A 1 88 ? 15.312 -1.186 -11.474 1.00 98.69 88 LYS A N 1
ATOM 685 C CA . LYS A 1 88 ? 16.704 -1.670 -11.478 1.00 98.69 88 LYS A CA 1
ATOM 686 C C . LYS A 1 88 ? 17.079 -2.331 -12.805 1.00 98.69 88 LYS A C 1
ATOM 688 O O . LYS A 1 88 ? 18.130 -2.022 -13.357 1.00 98.69 88 LYS A O 1
ATOM 693 N N . ASN A 1 89 ? 16.205 -3.180 -13.346 1.00 98.31 89 ASN A N 1
ATOM 694 C CA . ASN A 1 89 ? 16.439 -3.827 -14.639 1.00 98.31 89 ASN A CA 1
ATOM 695 C C . ASN A 1 89 ? 16.512 -2.815 -15.793 1.00 98.31 89 ASN A C 1
ATOM 697 O O . ASN A 1 89 ? 17.349 -2.960 -16.679 1.00 98.31 89 ASN A O 1
ATOM 701 N N . ILE A 1 90 ? 15.652 -1.791 -15.795 1.00 98.44 90 ILE A N 1
ATOM 702 C CA . ILE A 1 90 ? 15.680 -0.738 -16.822 1.00 98.44 90 ILE A CA 1
ATOM 703 C C . ILE A 1 90 ? 17.007 0.026 -16.761 1.00 98.44 90 ILE A C 1
ATOM 705 O O . ILE A 1 90 ? 17.636 0.234 -17.796 1.00 98.44 90 ILE A O 1
ATOM 709 N N . ILE A 1 91 ? 17.454 0.399 -15.558 1.00 98.50 91 ILE A N 1
ATOM 710 C CA . ILE A 1 91 ? 18.730 1.099 -15.355 1.00 98.50 91 ILE A CA 1
ATOM 711 C C . ILE A 1 91 ? 19.911 0.233 -15.820 1.00 98.50 91 ILE A C 1
ATOM 713 O O . ILE A 1 91 ? 20.777 0.735 -16.532 1.00 98.50 91 ILE A O 1
ATOM 717 N N . ASP A 1 92 ? 19.932 -1.061 -15.478 1.00 98.12 92 ASP A N 1
ATOM 718 C CA . ASP A 1 92 ? 20.977 -2.001 -15.918 1.00 98.12 92 ASP A CA 1
ATOM 719 C C . ASP A 1 92 ? 21.046 -2.120 -17.448 1.00 98.12 92 ASP A C 1
ATOM 721 O O . ASP A 1 92 ? 22.134 -2.092 -18.017 1.00 98.12 92 ASP A O 1
ATOM 725 N N . VAL A 1 93 ? 19.900 -2.196 -18.133 1.00 98.25 9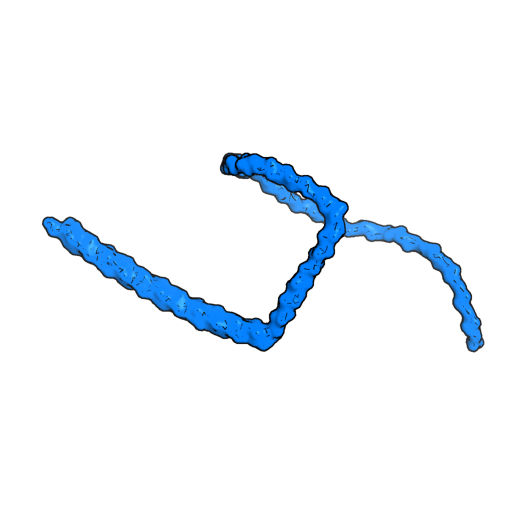3 VAL A N 1
ATOM 726 C CA . VAL A 1 93 ? 19.864 -2.244 -19.604 1.00 98.25 93 VAL A CA 1
ATOM 727 C C . VAL A 1 93 ? 20.389 -0.946 -20.214 1.00 98.25 93 VAL A C 1
ATOM 729 O O . VAL A 1 93 ? 21.196 -1.000 -21.139 1.00 98.25 93 VAL A O 1
ATOM 732 N N . LEU A 1 94 ? 19.960 0.210 -19.702 1.00 97.94 94 LEU A N 1
ATOM 733 C CA . LEU A 1 94 ? 20.399 1.510 -20.217 1.00 97.94 94 LEU A CA 1
ATOM 734 C C . LEU A 1 94 ? 21.893 1.754 -19.989 1.00 97.94 94 LEU A C 1
ATOM 736 O O . LEU A 1 94 ? 22.534 2.344 -20.848 1.00 97.94 94 LEU A O 1
ATOM 740 N N . GLY A 1 95 ? 22.459 1.275 -18.879 1.00 97.44 95 GLY A N 1
ATOM 741 C CA . GLY A 1 95 ? 23.890 1.408 -18.589 1.00 97.44 95 GLY A CA 1
ATOM 742 C C . GLY A 1 95 ? 24.808 0.544 -19.463 1.00 97.44 95 GLY A C 1
ATOM 743 O O . GLY A 1 95 ? 26.024 0.712 -19.409 1.00 97.44 95 GLY A O 1
ATOM 744 N N . ARG A 1 96 ? 24.253 -0.393 -20.243 1.00 96.25 96 ARG A N 1
ATOM 745 C CA . ARG A 1 96 ? 25.007 -1.237 -21.189 1.00 96.25 96 ARG A CA 1
ATOM 746 C C . ARG A 1 96 ? 25.074 -0.660 -22.606 1.00 96.25 96 ARG A C 1
ATOM 748 O O . ARG A 1 96 ? 25.794 -1.229 -23.427 1.00 96.25 96 ARG A O 1
ATOM 755 N N . ILE A 1 97 ? 24.296 0.385 -22.900 1.00 91.56 97 ILE A N 1
ATOM 756 C CA . ILE A 1 97 ? 24.304 1.112 -24.181 1.00 91.56 97 ILE A CA 1
ATOM 757 C C . ILE A 1 97 ? 25.387 2.186 -24.122 1.00 91.56 97 ILE A C 1
ATOM 759 O O . ILE A 1 97 ? 26.166 2.266 -25.097 1.00 91.56 97 ILE A O 1
#

Foldseek 3Di:
DDDDDDDDDDDDDDDDDDDDDDDDDDDDDDDPPDDPPPPPPPDPPPPPPPPPDDDPVNVVVVVVVVVVVVVVVVVVVVVVVVVVVVVVVVVVVVVVD

Secondary structure (DSSP, 8-state):
------------------------------------------S------------HHHHHHHHHHHHHHHHHHHHHHHHHHHHHHHHHHHHHHHTT-

Radius of gyration: 32.38 Å; chains: 1; bounding box: 53×41×100 Å